Protein AF-A0A9X1LUB6-F1 (afdb_monomer)

Radius of gyration: 16.91 Å; Cα contacts (8 Å, |Δi|>4): 135; chains: 1; bounding box: 41×37×41 Å

pLDDT: mean 83.3, std 15.26, range [40.62, 95.81]

Solvent-accessible surface area (backbone atoms only — not comparable to full-atom values): 6016 Å² total; per-residue (Å²): 137,71,70,56,62,56,62,53,104,82,47,92,85,48,48,86,45,83,43,59,78,36,69,47,73,78,45,77,49,76,46,81,44,75,42,86,49,98,92,43,76,43,78,27,39,39,40,35,44,27,26,36,29,35,102,53,91,52,72,46,79,46,79,44,80,27,44,74,66,59,48,51,53,53,52,50,50,52,52,53,50,32,47,71,73,34,64,68,59,32,48,58,50,50,56,57,57,72,66,60,130

Sequence (101 aa):
MSHIIGGSAFGRGDALIDTTDAVLLDGTSVAVIGALRQEGVETVIALELRGRVNHATERSDVLYLLNGEGAADIISQLLGVAHRANPKFLNELLERIGQLP

Nearest PDB structures (foldseek):
  8p0w-assembly1_G  TM=6.739E-01  e=2.561E-01  Homo sapiens
  8igd-assembly1_A  TM=5.400E-01  e=8.742E-01  Arabidopsis thaliana
  8s9i-assembly1_A  TM=4.446E-01  e=4.872E-01  Tequatrovirus
  4p2i-assembly2_B  TM=5.177E-01  e=1.763E+00  Mus musculus
  4p2j-assembly1_A  TM=4.244E-01  e=2.101E+00  Mus musculus

Foldseek 3Di:
DDWDWPDDPPDDPIDGDDLQFPFDFPDKDKDWDFDDDPVGTDIWIWIWTWGAGHPDPDIDIDIDTGDPVRVVVVVVVVLVSQVVVDPVSSVVVVVVVVPDD

Organism: NCBI:txid2830666

Mean predicted aligned error: 8.38 Å

Structure (mmCIF, N/CA/C/O backbone):
data_AF-A0A9X1LUB6-F1
#
_entry.id   AF-A0A9X1LUB6-F1
#
loop_
_atom_site.group_PDB
_atom_site.id
_atom_site.type_symbol
_atom_site.label_atom_id
_atom_site.label_alt_id
_atom_site.label_comp_id
_atom_site.label_asym_id
_atom_site.label_entity_id
_atom_site.label_seq_id
_atom_site.pdbx_PDB_ins_code
_atom_site.Cartn_x
_atom_site.Cartn_y
_atom_site.Cartn_z
_atom_site.occupancy
_atom_site.B_iso_or_equiv
_atom_site.auth_seq_id
_atom_site.auth_comp_id
_atom_site.auth_asym_id
_atom_site.auth_atom_id
_atom_site.pdbx_PDB_model_num
ATOM 1 N N . MET A 1 1 ? 13.925 -18.780 -12.241 1.00 41.09 1 MET A N 1
ATOM 2 C CA . MET A 1 1 ? 14.536 -17.866 -11.257 1.00 41.09 1 MET A CA 1
ATOM 3 C C . MET A 1 1 ? 14.293 -16.442 -11.720 1.00 41.09 1 MET A C 1
ATOM 5 O O . MET A 1 1 ? 14.981 -15.981 -12.622 1.00 41.09 1 MET A O 1
ATOM 9 N N . SER A 1 2 ? 13.267 -15.783 -11.186 1.00 40.62 2 SER A N 1
ATOM 10 C CA . SER A 1 2 ? 13.057 -14.346 -11.370 1.00 40.62 2 SER A CA 1
ATOM 11 C C . SER A 1 2 ? 13.600 -13.627 -10.138 1.00 40.62 2 SER A C 1
ATOM 13 O O . SER A 1 2 ? 12.983 -13.640 -9.078 1.00 40.62 2 SER A O 1
ATOM 15 N N . HIS A 1 3 ? 14.786 -13.038 -10.266 1.00 44.25 3 HIS A N 1
ATOM 16 C CA . HIS A 1 3 ? 15.330 -12.126 -9.265 1.00 44.25 3 HIS A CA 1
ATOM 17 C C . HIS A 1 3 ? 14.972 -10.708 -9.700 1.00 44.25 3 HIS A C 1
ATOM 19 O O . HIS A 1 3 ? 15.358 -10.291 -10.793 1.00 44.25 3 HIS A O 1
ATOM 25 N N . ILE A 1 4 ? 14.236 -9.967 -8.872 1.00 50.50 4 ILE A N 1
ATOM 26 C CA . ILE A 1 4 ? 14.188 -8.513 -9.021 1.00 50.50 4 ILE A CA 1
ATOM 27 C C . ILE A 1 4 ? 15.416 -7.984 -8.292 1.00 50.50 4 ILE A C 1
ATOM 29 O O . ILE A 1 4 ? 15.532 -8.113 -7.074 1.00 50.50 4 ILE A O 1
ATOM 33 N N . ILE A 1 5 ? 16.352 -7.418 -9.051 1.00 49.84 5 ILE A N 1
ATOM 34 C CA . ILE A 1 5 ? 17.472 -6.684 -8.474 1.00 49.84 5 ILE A CA 1
ATOM 35 C C . ILE A 1 5 ? 16.964 -5.267 -8.215 1.00 49.84 5 ILE A C 1
ATOM 37 O O . ILE A 1 5 ? 16.732 -4.495 -9.146 1.00 49.84 5 ILE A O 1
ATOM 41 N N . GLY A 1 6 ? 16.765 -4.926 -6.944 1.00 48.84 6 GLY A N 1
ATOM 42 C CA . GLY A 1 6 ? 16.701 -3.531 -6.531 1.00 48.84 6 GLY A CA 1
ATOM 43 C C . GLY A 1 6 ? 18.114 -2.959 -6.575 1.00 48.84 6 GLY A C 1
ATOM 44 O O . GLY A 1 6 ? 18.762 -2.915 -5.535 1.00 48.84 6 GLY A O 1
ATOM 45 N N . GLY A 1 7 ? 18.591 -2.613 -7.779 1.00 53.28 7 GLY A N 1
ATOM 46 C CA . GLY A 1 7 ? 19.927 -2.061 -8.030 1.00 53.28 7 GLY A CA 1
ATOM 47 C C . GLY A 1 7 ? 20.760 -2.816 -9.079 1.00 53.28 7 GLY A C 1
ATOM 48 O O . GLY A 1 7 ? 20.245 -3.659 -9.806 1.00 53.28 7 GLY A O 1
ATOM 49 N N . SER A 1 8 ? 22.039 -2.476 -9.232 1.00 49.84 8 SER A N 1
ATOM 50 C CA . SER A 1 8 ? 22.966 -3.068 -10.214 1.00 49.84 8 SER A CA 1
ATOM 51 C C . SER A 1 8 ? 23.967 -4.006 -9.528 1.00 49.84 8 SER A C 1
ATOM 53 O O . SER A 1 8 ? 24.260 -3.857 -8.357 1.00 49.84 8 SER A O 1
ATOM 55 N N . ALA A 1 9 ? 24.627 -4.924 -10.235 1.00 51.84 9 ALA A N 1
ATOM 56 C CA . ALA A 1 9 ? 25.665 -5.768 -9.609 1.00 51.84 9 ALA A CA 1
ATOM 57 C C . ALA A 1 9 ? 26.859 -4.987 -8.985 1.00 51.84 9 ALA A C 1
ATOM 59 O O . ALA A 1 9 ? 27.741 -5.590 -8.377 1.00 51.84 9 ALA A O 1
ATOM 60 N N . PHE A 1 10 ? 26.893 -3.656 -9.132 1.00 53.34 10 PHE A N 1
ATOM 61 C CA . PHE A 1 10 ? 27.948 -2.760 -8.665 1.00 53.34 10 PHE A CA 1
ATOM 62 C C . PHE A 1 10 ? 27.443 -1.623 -7.749 1.00 53.34 10 PHE A C 1
ATOM 64 O O . PHE A 1 10 ? 28.235 -0.751 -7.383 1.00 53.34 10 PHE A O 1
ATOM 71 N N . GLY A 1 11 ? 26.156 -1.587 -7.376 1.00 52.25 11 GLY A N 1
ATOM 72 C CA . GLY A 1 11 ? 25.592 -0.527 -6.535 1.00 52.25 11 GLY A CA 1
ATOM 73 C C . GLY A 1 11 ? 25.790 -0.802 -5.042 1.00 52.25 11 GLY A C 1
ATOM 74 O O . GLY A 1 11 ? 25.435 -1.857 -4.519 1.00 52.25 11 GLY 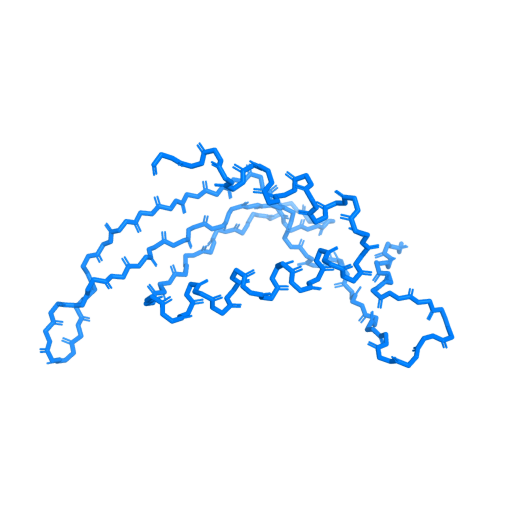A O 1
ATOM 75 N N . ARG A 1 12 ? 26.373 0.157 -4.309 1.00 45.94 12 ARG A N 1
ATOM 76 C CA . ARG A 1 12 ? 26.359 0.108 -2.838 1.00 45.94 12 ARG A CA 1
ATOM 77 C C . ARG A 1 12 ? 24.926 0.344 -2.356 1.00 45.94 12 ARG A C 1
ATOM 79 O O . ARG A 1 12 ? 24.403 1.434 -2.559 1.00 45.94 12 ARG A O 1
ATOM 86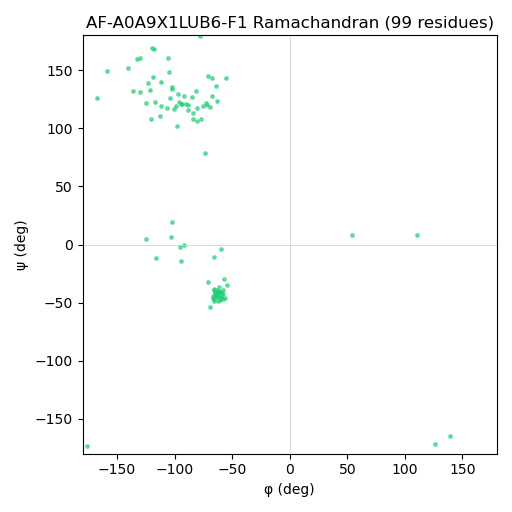 N N . GLY A 1 13 ? 24.352 -0.641 -1.663 1.00 54.28 13 GLY A N 1
ATOM 87 C CA . GLY A 1 13 ? 22.993 -0.571 -1.108 1.00 54.28 13 GLY A CA 1
ATOM 88 C C . GLY A 1 13 ? 21.973 -1.481 -1.794 1.00 54.28 13 GLY A C 1
ATOM 89 O O . GLY A 1 13 ? 20.789 -1.390 -1.479 1.00 54.28 13 GLY A O 1
ATOM 90 N N . ASP A 1 14 ? 22.422 -2.354 -2.694 1.00 54.78 14 ASP A N 1
ATOM 91 C CA . ASP A 1 14 ? 21.521 -3.194 -3.473 1.00 54.78 14 ASP A CA 1
ATOM 92 C C . ASP A 1 14 ? 21.077 -4.424 -2.678 1.00 54.78 14 ASP A C 1
ATOM 94 O O . ASP A 1 14 ? 21.880 -5.114 -2.044 1.00 54.78 14 ASP A O 1
ATOM 98 N N . ALA A 1 15 ? 19.770 -4.680 -2.696 1.00 58.34 15 ALA A N 1
ATOM 99 C CA . ALA A 1 15 ? 19.156 -5.814 -2.024 1.00 58.34 15 ALA A CA 1
ATOM 100 C C . ALA A 1 15 ? 18.796 -6.884 -3.057 1.00 58.34 15 ALA A C 1
ATOM 102 O O . ALA A 1 15 ? 18.082 -6.619 -4.030 1.00 58.34 15 ALA A O 1
ATOM 103 N N . LEU A 1 16 ? 19.265 -8.111 -2.822 1.00 61.03 16 LEU A N 1
ATOM 104 C 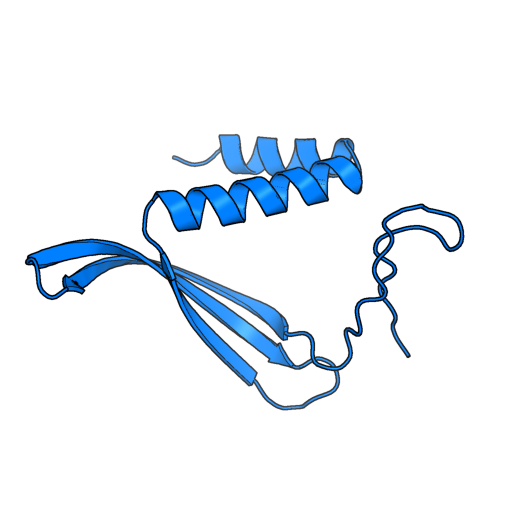CA . LEU A 1 16 ? 18.718 -9.280 -3.496 1.00 61.03 16 LEU A CA 1
ATOM 105 C C . LEU A 1 16 ? 17.394 -9.620 -2.810 1.00 61.03 16 LEU A C 1
ATOM 107 O O . LEU A 1 16 ? 17.387 -10.090 -1.673 1.00 61.03 16 LEU A O 1
ATOM 111 N N . ILE A 1 17 ? 16.284 -9.359 -3.494 1.00 68.81 17 ILE A N 1
ATOM 112 C CA . ILE A 1 17 ? 14.955 -9.723 -3.011 1.00 68.81 17 ILE A CA 1
ATOM 113 C C . ILE A 1 17 ? 14.544 -11.001 -3.734 1.00 68.81 17 ILE A C 1
ATOM 115 O O . ILE A 1 17 ? 14.409 -11.021 -4.962 1.00 68.81 17 ILE A O 1
ATOM 119 N N . ASP A 1 18 ? 14.368 -12.078 -2.972 1.00 74.31 18 ASP A N 1
ATOM 120 C CA . ASP A 1 18 ? 13.714 -13.272 -3.491 1.00 74.31 18 ASP A CA 1
ATOM 121 C C . ASP A 1 18 ? 12.223 -12.975 -3.654 1.00 74.31 18 ASP A C 1
ATOM 123 O O . ASP A 1 18 ? 11.535 -12.601 -2.706 1.00 74.31 18 ASP A O 1
ATOM 127 N N . THR A 1 19 ? 11.743 -13.093 -4.888 1.00 81.56 19 THR A N 1
ATOM 128 C CA . THR A 1 19 ? 10.343 -12.828 -5.235 1.00 81.56 19 THR A CA 1
ATOM 129 C C . THR A 1 19 ? 9.543 -14.107 -5.423 1.00 81.56 19 THR A C 1
ATOM 131 O O . THR A 1 19 ? 8.390 -14.040 -5.848 1.00 81.56 19 THR A O 1
ATOM 134 N N . THR A 1 20 ? 10.140 -15.266 -5.130 1.00 82.06 20 THR A N 1
ATOM 135 C CA . THR A 1 20 ? 9.490 -16.568 -5.291 1.00 82.06 20 THR A CA 1
ATOM 136 C C . THR A 1 20 ? 8.185 -16.614 -4.512 1.00 82.06 20 THR A C 1
ATOM 138 O O . THR A 1 20 ? 7.170 -16.932 -5.111 1.00 82.06 20 THR A O 1
ATOM 141 N N . ASP A 1 21 ? 8.184 -16.149 -3.261 1.00 80.12 21 ASP A N 1
ATOM 142 C CA . ASP A 1 21 ? 6.992 -16.122 -2.400 1.00 80.12 21 ASP A CA 1
ATOM 143 C C . ASP A 1 21 ? 6.360 -14.722 -2.288 1.00 80.12 21 ASP A C 1
ATOM 145 O O . ASP A 1 21 ? 5.613 -14.424 -1.353 1.00 80.12 21 ASP A O 1
ATOM 149 N N . ALA A 1 22 ? 6.665 -13.818 -3.226 1.00 85.31 22 ALA A N 1
ATOM 150 C CA . ALA A 1 22 ? 6.079 -12.482 -3.222 1.00 85.31 22 ALA A CA 1
ATOM 151 C C . ALA A 1 22 ? 4.574 -12.537 -3.518 1.00 85.31 22 ALA A C 1
ATOM 153 O O . ALA A 1 22 ? 4.123 -13.302 -4.369 1.00 85.31 22 ALA A O 1
ATOM 154 N N . VAL A 1 23 ? 3.790 -11.674 -2.871 1.00 86.88 23 VAL A N 1
ATOM 155 C CA . VAL A 1 23 ? 2.367 -11.522 -3.198 1.00 86.88 23 VAL A CA 1
ATOM 156 C C . VAL A 1 23 ? 2.230 -10.625 -4.425 1.00 86.88 23 VAL A C 1
ATOM 158 O O . VAL A 1 23 ? 2.581 -9.446 -4.402 1.00 86.88 23 VAL A O 1
ATOM 161 N N . LEU A 1 24 ? 1.691 -11.189 -5.501 1.00 90.69 24 LEU A N 1
ATOM 162 C CA . LEU A 1 24 ? 1.262 -10.443 -6.674 1.00 90.69 24 LEU A CA 1
ATOM 163 C C . LEU A 1 24 ? -0.114 -9.850 -6.378 1.00 90.69 24 LEU A C 1
ATOM 165 O O . LEU A 1 24 ? -1.105 -10.583 -6.337 1.00 90.69 24 LEU A O 1
ATOM 169 N N . LEU A 1 25 ? -0.149 -8.538 -6.148 1.00 91.38 25 LEU A N 1
ATOM 170 C CA . LEU A 1 25 ? -1.370 -7.807 -5.819 1.00 91.38 25 LEU A CA 1
ATOM 171 C C . LEU A 1 25 ? -2.378 -7.878 -6.973 1.00 91.38 25 LEU A C 1
ATOM 173 O O . LEU A 1 25 ? -2.070 -7.481 -8.098 1.00 91.38 25 LEU A O 1
ATOM 177 N N . ASP A 1 26 ? -3.582 -8.361 -6.678 1.00 92.12 26 ASP A N 1
ATOM 178 C CA . ASP A 1 26 ? -4.733 -8.375 -7.588 1.00 92.12 26 ASP A CA 1
ATOM 179 C C . ASP A 1 26 ? -5.900 -7.513 -7.074 1.00 92.12 26 ASP A C 1
ATOM 181 O O . ASP A 1 26 ? -6.806 -7.181 -7.843 1.00 92.12 26 ASP A O 1
ATOM 185 N N . GLY A 1 27 ? -5.850 -7.074 -5.813 1.00 91.56 27 GLY A N 1
ATOM 186 C CA . GLY A 1 27 ? -6.840 -6.180 -5.234 1.00 91.56 27 GLY A CA 1
ATOM 187 C C . GLY A 1 27 ? -6.337 -5.414 -4.015 1.00 91.56 27 GLY A C 1
ATOM 188 O O . GLY A 1 27 ? -5.541 -5.911 -3.222 1.00 91.56 27 GLY A O 1
ATOM 189 N N . THR A 1 28 ? -6.876 -4.208 -3.844 1.00 94.56 28 THR A N 1
ATOM 190 C CA . THR A 1 28 ? -6.638 -3.362 -2.672 1.00 94.56 28 THR A CA 1
ATOM 191 C C . THR A 1 28 ? -7.958 -2.757 -2.216 1.00 94.56 28 THR A C 1
ATOM 193 O O . THR A 1 28 ? -8.690 -2.200 -3.038 1.00 94.56 28 THR A O 1
ATOM 196 N N . SER A 1 29 ? -8.246 -2.827 -0.918 1.00 95.25 29 SER A N 1
ATOM 197 C CA . SER A 1 29 ? -9.385 -2.144 -0.294 1.00 95.25 29 SER A CA 1
ATOM 198 C C . SER A 1 29 ? -8.880 -1.238 0.825 1.00 95.25 29 SER A C 1
ATOM 200 O O . SER A 1 29 ? -8.004 -1.632 1.592 1.00 95.25 29 SER A O 1
ATOM 202 N N . VAL A 1 30 ? -9.434 -0.030 0.943 1.00 94.19 30 VAL A N 1
ATOM 203 C CA . VAL A 1 30 ? -9.086 0.911 2.019 1.00 94.19 30 VAL A CA 1
ATOM 204 C C . VAL A 1 30 ? -10.360 1.424 2.674 1.00 94.19 30 VAL A C 1
ATOM 206 O O . VAL A 1 30 ? -11.283 1.845 1.979 1.00 94.19 30 VAL A O 1
ATOM 209 N N . ALA A 1 31 ? -10.415 1.398 4.004 1.00 95.62 31 ALA A N 1
ATOM 210 C CA . ALA A 1 31 ? -11.531 1.922 4.782 1.00 95.62 31 ALA A CA 1
ATOM 211 C C . ALA A 1 31 ? -11.042 2.642 6.043 1.00 95.62 31 ALA A C 1
ATOM 213 O O . ALA A 1 31 ? -10.004 2.301 6.602 1.00 95.62 31 ALA A O 1
ATOM 214 N N . VAL A 1 32 ? -11.814 3.618 6.518 1.00 94.81 32 VAL A N 1
ATOM 215 C CA . VAL A 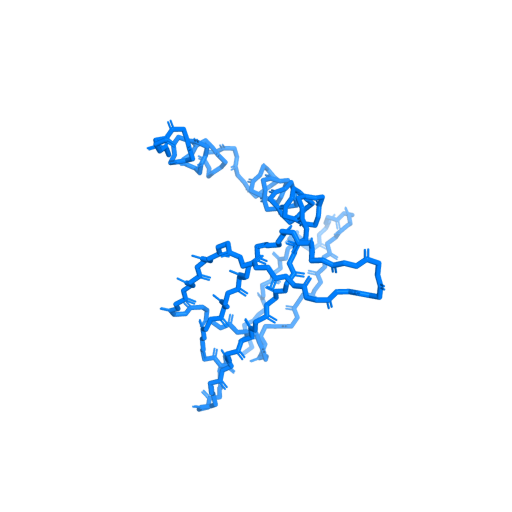1 32 ? -11.622 4.204 7.851 1.00 94.81 32 VAL A CA 1
ATOM 216 C C . VAL A 1 32 ? -12.492 3.430 8.832 1.00 94.81 32 VAL A C 1
ATOM 218 O O . VAL A 1 32 ? -13.690 3.269 8.597 1.00 94.81 32 VAL A O 1
ATOM 221 N N . ILE A 1 33 ? -11.900 2.947 9.922 1.00 94.00 33 ILE A N 1
ATOM 222 C CA . ILE A 1 33 ? -12.608 2.203 10.968 1.00 94.00 33 ILE A CA 1
ATOM 223 C C . ILE A 1 33 ? -12.240 2.730 12.359 1.00 94.00 33 ILE A C 1
ATOM 225 O O . ILE A 1 33 ? -11.198 3.354 12.550 1.00 94.00 33 ILE A O 1
ATOM 229 N N . GLY A 1 34 ? -13.090 2.454 13.347 1.00 92.75 34 GLY A N 1
ATOM 230 C CA . GLY A 1 34 ? -12.743 2.624 14.758 1.00 92.75 34 GLY A CA 1
ATOM 231 C C . GLY A 1 34 ? -12.124 1.342 15.311 1.00 92.75 34 GLY A C 1
ATOM 232 O O . GLY A 1 34 ? -12.771 0.295 15.294 1.00 92.75 34 GLY A O 1
ATOM 233 N N . ALA A 1 35 ? -10.894 1.412 15.812 1.00 87.06 35 ALA A N 1
ATOM 234 C CA . ALA A 1 35 ? -10.231 0.315 16.508 1.00 87.06 35 ALA A CA 1
ATOM 235 C C . ALA A 1 35 ? -10.373 0.482 18.024 1.00 87.06 35 ALA A C 1
ATOM 237 O O . ALA A 1 35 ? -10.072 1.537 18.579 1.00 87.06 35 ALA A O 1
ATOM 238 N N . LEU A 1 36 ? -10.813 -0.577 18.704 1.00 85.94 36 LEU A N 1
ATOM 239 C CA . LEU A 1 36 ? -10.872 -0.607 20.163 1.00 85.94 36 LEU A CA 1
ATOM 240 C C . LEU A 1 36 ? -9.461 -0.799 20.729 1.00 85.94 36 LEU A C 1
ATOM 242 O O . LEU A 1 36 ? -8.822 -1.823 20.486 1.00 85.94 36 LEU A O 1
ATOM 246 N N . ARG A 1 37 ? -8.994 0.171 21.513 1.00 83.00 37 ARG A N 1
ATOM 247 C CA . ARG A 1 37 ? -7.780 0.084 22.331 1.00 83.00 37 ARG A CA 1
ATOM 248 C C . ARG A 1 37 ? -8.134 0.217 23.810 1.00 83.00 37 ARG A C 1
ATOM 250 O O . ARG A 1 37 ? -9.253 0.580 24.161 1.00 83.00 37 ARG A O 1
ATOM 257 N N . GLN A 1 38 ? -7.174 -0.083 24.687 1.00 80.31 38 GLN A N 1
ATOM 258 C CA . GLN A 1 38 ? -7.377 0.003 26.140 1.00 80.31 38 GLN A CA 1
ATOM 259 C C . GLN A 1 38 ? -7.819 1.405 26.603 1.00 80.31 38 GLN A C 1
ATOM 261 O O . GLN A 1 38 ? -8.555 1.512 27.578 1.00 80.31 38 GLN A O 1
ATOM 266 N N . GLU A 1 39 ? -7.416 2.458 25.887 1.00 81.75 39 GLU A N 1
ATOM 267 C CA . GLU A 1 39 ? -7.695 3.863 26.222 1.00 81.75 39 GLU A CA 1
ATOM 268 C C . GLU A 1 39 ? -8.937 4.445 25.514 1.00 81.75 39 GLU A C 1
ATOM 270 O O . GLU A 1 39 ? -9.301 5.593 25.759 1.00 81.75 39 GLU A O 1
ATOM 275 N N . GLY A 1 40 ? -9.612 3.674 24.651 1.00 86.62 40 GLY A N 1
ATOM 276 C CA . GLY A 1 40 ? -10.794 4.126 23.908 1.00 86.62 40 GLY A CA 1
ATOM 277 C C . GLY A 1 40 ? -10.835 3.657 22.452 1.00 86.62 40 GLY A C 1
ATOM 278 O O . GLY A 1 40 ? -10.120 2.738 22.053 1.00 86.62 40 GLY A O 1
ATOM 279 N N . VAL A 1 41 ? -11.707 4.280 21.652 1.00 85.50 41 VAL A N 1
ATOM 280 C CA . VAL A 1 41 ? -11.791 4.039 20.202 1.00 85.50 41 VAL A CA 1
ATOM 281 C C . VAL A 1 41 ? -10.831 4.983 19.486 1.00 85.50 41 VAL A C 1
ATOM 283 O O . VAL A 1 41 ? -10.988 6.199 19.566 1.00 85.50 41 VAL A O 1
ATOM 286 N N . GLU A 1 42 ? -9.868 4.424 18.760 1.00 89.31 42 GLU A N 1
ATOM 287 C CA . GLU A 1 42 ? -8.952 5.173 17.900 1.00 89.31 42 GLU A CA 1
ATOM 288 C C . GLU A 1 42 ? -9.382 5.035 16.436 1.00 89.31 42 GLU A C 1
ATOM 290 O O . GLU A 1 42 ? -9.673 3.935 15.961 1.00 89.31 42 GLU A O 1
ATOM 295 N N . THR A 1 43 ? -9.418 6.148 15.705 1.00 92.12 43 THR A N 1
ATOM 296 C CA . THR A 1 43 ? -9.648 6.132 14.257 1.00 92.12 43 THR A CA 1
ATOM 297 C C . THR A 1 43 ? -8.406 5.602 13.552 1.00 92.12 43 THR A C 1
ATOM 299 O O . THR A 1 43 ? -7.331 6.189 13.661 1.00 92.12 43 THR A O 1
ATOM 302 N N . VAL A 1 44 ? -8.560 4.524 12.789 1.00 95.06 44 VAL A N 1
ATOM 303 C CA . VAL A 1 44 ? -7.477 3.903 12.019 1.00 95.06 44 VAL A CA 1
ATOM 304 C C . VAL A 1 44 ? -7.899 3.672 10.570 1.00 95.06 44 VAL A C 1
ATOM 306 O O . VAL A 1 44 ? -9.082 3.626 10.230 1.00 95.06 44 VAL A O 1
ATOM 309 N N . ILE A 1 45 ? -6.906 3.507 9.709 1.00 95.81 45 ILE A N 1
ATOM 310 C CA . ILE A 1 45 ? -7.047 3.093 8.320 1.00 95.81 45 ILE A CA 1
ATOM 311 C C . ILE A 1 45 ? -6.888 1.573 8.266 1.00 95.81 45 ILE A C 1
ATOM 313 O O . ILE A 1 45 ? -5.857 1.026 8.653 1.00 95.81 45 ILE A O 1
ATOM 317 N N . ALA A 1 46 ? -7.913 0.895 7.771 1.00 95.50 46 ALA A N 1
ATOM 318 C CA . ALA A 1 46 ? -7.874 -0.502 7.377 1.00 95.50 46 ALA A CA 1
ATOM 319 C C . ALA A 1 46 ? -7.425 -0.591 5.913 1.00 95.50 46 ALA A C 1
ATOM 321 O O . ALA A 1 46 ? -8.131 -0.116 5.024 1.00 95.50 46 ALA A O 1
ATOM 322 N N . LEU A 1 47 ? -6.261 -1.193 5.671 1.00 95.44 47 LEU A N 1
ATOM 323 C CA . LEU A 1 47 ? -5.709 -1.465 4.345 1.00 95.44 47 LEU A CA 1
ATOM 324 C C . LEU A 1 47 ? -5.698 -2.976 4.114 1.00 95.44 47 LEU A C 1
ATOM 326 O O . LEU A 1 47 ? -4.921 -3.700 4.730 1.00 95.44 4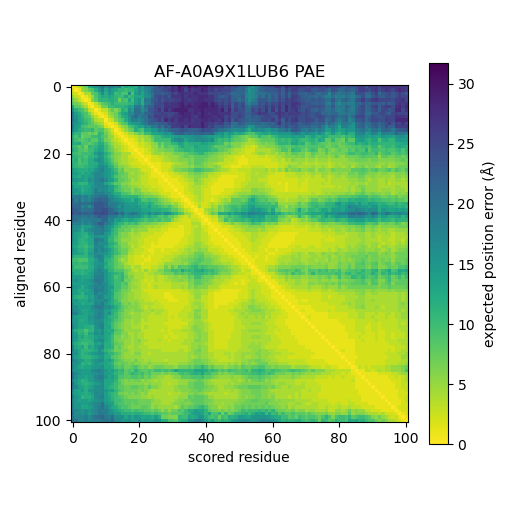7 LEU A O 1
ATOM 330 N N . GLU A 1 48 ? -6.550 -3.444 3.215 1.00 95.81 48 GLU A N 1
ATOM 331 C CA . GLU A 1 48 ? -6.577 -4.829 2.765 1.00 95.81 48 GLU A CA 1
ATOM 332 C C . GLU A 1 48 ? -5.778 -4.947 1.464 1.00 95.81 48 GLU A C 1
ATOM 334 O O . GLU A 1 48 ? -6.087 -4.278 0.475 1.00 95.81 48 GLU A O 1
ATOM 339 N N . LEU A 1 49 ? -4.764 -5.809 1.467 1.00 94.00 49 LEU A N 1
ATOM 340 C CA . LEU A 1 49 ? -3.976 -6.174 0.297 1.00 94.00 49 LEU A CA 1
ATOM 341 C C . LEU A 1 49 ? -4.264 -7.630 -0.048 1.00 94.00 49 LEU A C 1
ATOM 343 O O . LEU A 1 49 ? -4.014 -8.521 0.765 1.00 94.00 49 LEU A O 1
ATOM 347 N N . ARG A 1 50 ? -4.789 -7.856 -1.252 1.00 95.00 50 ARG A N 1
ATOM 348 C CA . ARG A 1 50 ? -5.167 -9.175 -1.754 1.00 95.00 50 ARG A CA 1
ATOM 349 C C . ARG A 1 50 ? -4.384 -9.528 -2.998 1.00 95.00 50 ARG A C 1
ATOM 351 O O . ARG A 1 50 ? -4.055 -8.663 -3.818 1.00 95.00 50 ARG A O 1
ATOM 358 N N . GLY A 1 51 ? -4.050 -10.803 -3.109 1.00 94.19 51 GLY A N 1
ATOM 359 C CA . GLY A 1 51 ? -3.242 -11.279 -4.208 1.00 94.19 51 GLY A CA 1
ATOM 360 C C . GLY A 1 51 ? -3.041 -12.778 -4.231 1.00 94.19 51 GLY A C 1
ATOM 361 O O . GLY A 1 51 ? -3.587 -13.551 -3.442 1.00 94.19 51 GLY A O 1
ATOM 362 N N . ARG A 1 52 ? -2.186 -13.188 -5.158 1.00 93.56 52 ARG A N 1
ATOM 363 C CA . ARG A 1 52 ? -1.712 -14.564 -5.289 1.00 93.56 52 ARG A CA 1
ATOM 364 C C . ARG A 1 52 ? -0.234 -14.627 -4.941 1.00 93.56 52 ARG A C 1
ATOM 366 O O . ARG A 1 52 ? 0.526 -13.754 -5.358 1.00 93.56 52 ARG A O 1
ATOM 373 N N . VAL A 1 53 ? 0.177 -15.668 -4.227 1.00 89.44 53 VAL A N 1
ATOM 374 C CA . VAL A 1 53 ? 1.599 -15.934 -3.991 1.00 89.44 53 VAL A CA 1
ATOM 375 C C . VAL A 1 53 ? 2.245 -16.307 -5.323 1.00 89.44 53 VAL A C 1
ATOM 377 O O . VAL A 1 53 ? 1.738 -17.148 -6.070 1.00 89.44 53 VAL A O 1
ATOM 380 N N . ASN A 1 54 ? 3.328 -15.624 -5.671 1.00 87.94 54 ASN A N 1
ATOM 381 C CA . ASN A 1 54 ? 4.045 -15.868 -6.908 1.00 87.94 54 ASN A CA 1
ATOM 382 C C . ASN A 1 54 ? 4.459 -17.348 -6.991 1.00 87.94 54 ASN A C 1
ATOM 384 O O . ASN A 1 54 ? 4.719 -17.994 -5.986 1.00 87.94 54 ASN A O 1
ATOM 388 N N . HIS A 1 55 ? 4.424 -17.922 -8.193 1.00 86.94 55 HIS A N 1
ATOM 389 C CA . HIS A 1 55 ? 4.687 -19.350 -8.433 1.00 86.94 55 HIS A CA 1
ATOM 390 C C . HIS A 1 55 ? 3.853 -20.371 -7.626 1.00 86.94 55 HIS A C 1
ATOM 392 O O . HIS A 1 55 ? 4.098 -21.570 -7.762 1.00 86.94 55 HIS A O 1
ATOM 398 N N . ALA A 1 56 ? 2.835 -19.938 -6.880 1.00 87.75 56 ALA A N 1
ATOM 399 C CA . ALA A 1 56 ? 1.958 -20.796 -6.097 1.00 87.75 56 ALA A CA 1
ATOM 400 C C . ALA A 1 56 ? 0.492 -20.663 -6.552 1.00 87.75 56 ALA A C 1
ATOM 402 O O . ALA A 1 56 ? 0.126 -19.803 -7.363 1.00 87.75 56 ALA A O 1
ATOM 403 N N . THR A 1 57 ? -0.364 -21.556 -6.059 1.00 87.31 57 THR A N 1
ATOM 404 C CA . THR A 1 57 ? -1.819 -21.511 -6.314 1.00 87.31 57 THR A CA 1
ATOM 405 C C . THR A 1 57 ? -2.583 -20.776 -5.216 1.00 87.31 57 THR A C 1
ATOM 407 O O . THR A 1 57 ? -3.741 -20.400 -5.393 1.00 87.31 57 THR A O 1
ATOM 410 N N . GLU A 1 58 ? -1.913 -20.556 -4.095 1.00 90.62 58 GLU A N 1
ATOM 411 C CA . GLU A 1 58 ? -2.400 -19.957 -2.875 1.00 90.62 58 GLU A CA 1
ATOM 412 C C . GLU A 1 58 ? -2.652 -18.460 -3.047 1.00 90.62 58 GLU A C 1
ATOM 414 O O . GLU A 1 58 ? -1.927 -17.736 -3.740 1.00 90.62 58 GLU A O 1
ATOM 419 N N . ARG A 1 59 ? -3.693 -17.988 -2.363 1.00 91.00 59 ARG A N 1
ATOM 420 C CA . ARG A 1 59 ? -4.015 -16.570 -2.244 1.00 91.00 59 ARG A CA 1
ATOM 421 C C . ARG A 1 59 ? -3.651 -16.053 -0.866 1.00 91.00 59 ARG A C 1
ATOM 423 O O . ARG A 1 59 ? -3.699 -16.797 0.111 1.00 91.00 59 ARG A O 1
ATOM 430 N N . SER A 1 60 ? -3.282 -14.781 -0.823 1.00 90.94 60 SER A N 1
ATOM 431 C CA . SER A 1 60 ? -2.950 -14.066 0.399 1.00 90.94 60 SER A CA 1
ATOM 432 C C . SER A 1 60 ? -3.821 -12.826 0.489 1.00 90.94 60 SER A C 1
ATOM 434 O O . SER A 1 60 ? -3.773 -11.981 -0.404 1.00 90.94 60 SER A O 1
ATOM 436 N N . ASP A 1 61 ? -4.582 -12.745 1.575 1.00 94.00 61 ASP A N 1
ATOM 437 C CA . ASP A 1 61 ? -5.413 -11.602 1.923 1.00 94.00 61 ASP A CA 1
ATOM 438 C C . ASP A 1 61 ? -4.933 -11.088 3.281 1.00 94.00 61 ASP A C 1
ATOM 440 O O . ASP A 1 61 ? -5.111 -11.744 4.311 1.00 94.00 61 ASP A O 1
ATOM 444 N N . VAL A 1 62 ? -4.266 -9.934 3.283 1.00 92.62 62 VAL A N 1
ATOM 445 C CA . VAL A 1 62 ? -3.653 -9.364 4.487 1.00 92.62 62 VAL A CA 1
ATOM 446 C C . VAL A 1 62 ? -4.306 -8.031 4.817 1.00 92.62 62 VAL A C 1
ATOM 448 O O . VAL A 1 62 ? -4.297 -7.103 4.009 1.00 92.62 62 VAL A O 1
ATOM 451 N N . LEU A 1 63 ? -4.852 -7.937 6.030 1.00 94.06 63 LEU A N 1
ATOM 452 C CA . LEU A 1 63 ? -5.415 -6.709 6.578 1.00 94.06 63 LEU A CA 1
ATOM 453 C C . LEU A 1 63 ? -4.405 -6.028 7.504 1.00 94.06 63 LEU A C 1
ATOM 455 O O . LEU A 1 63 ? -4.029 -6.573 8.542 1.00 94.06 63 LEU A O 1
ATOM 459 N N . TYR A 1 64 ? -4.026 -4.806 7.154 1.00 93.69 64 TYR A N 1
ATOM 460 C CA . TYR A 1 64 ? -3.212 -3.919 7.973 1.00 93.69 64 TYR A CA 1
ATOM 461 C C . TYR A 1 64 ? -4.093 -2.859 8.628 1.00 93.69 64 TYR A C 1
ATOM 463 O O . TYR A 1 64 ? -4.937 -2.249 7.973 1.00 93.69 64 TYR A O 1
ATOM 471 N N . LEU A 1 65 ? -3.870 -2.617 9.920 1.00 94.00 65 LEU A N 1
ATOM 472 C CA . LEU A 1 65 ? -4.475 -1.508 10.652 1.00 94.00 65 LEU A CA 1
ATOM 473 C C . LEU A 1 65 ? -3.403 -0.452 10.907 1.00 94.00 65 LEU A C 1
ATOM 475 O O . LEU A 1 65 ? -2.407 -0.724 11.576 1.00 94.00 65 LEU A O 1
ATOM 479 N N . LEU A 1 66 ? -3.607 0.739 10.358 1.00 93.75 66 LEU A N 1
ATOM 480 C CA . LEU A 1 66 ? -2.635 1.824 10.354 1.00 93.75 66 LEU A CA 1
ATOM 481 C C . LEU A 1 66 ? -3.237 3.047 11.039 1.00 93.75 66 LEU A C 1
ATOM 483 O O . LEU A 1 66 ? -4.356 3.447 10.731 1.00 93.75 66 LEU A O 1
ATOM 487 N N . ASN A 1 67 ? -2.493 3.680 11.937 1.00 92.44 67 ASN A N 1
ATOM 488 C CA . ASN A 1 67 ? -2.795 5.057 12.319 1.00 92.44 67 ASN A CA 1
ATOM 489 C C . ASN A 1 67 ? -2.280 6.023 11.227 1.00 92.44 67 ASN A C 1
ATOM 491 O O . ASN A 1 67 ? -1.707 5.599 10.218 1.00 92.44 67 ASN A O 1
ATOM 495 N N . GLY A 1 68 ? -2.487 7.330 11.417 1.00 90.25 68 GLY A N 1
ATOM 496 C CA . GLY A 1 68 ? -2.043 8.343 10.450 1.00 90.25 68 GLY A CA 1
ATOM 497 C C . GLY A 1 68 ? -0.533 8.311 10.180 1.00 90.25 68 GLY A C 1
ATOM 498 O O . GLY A 1 68 ? -0.117 8.424 9.029 1.00 90.25 68 GLY A O 1
ATOM 499 N N . GLU A 1 69 ? 0.277 8.087 11.218 1.00 92.38 69 GLU A N 1
ATOM 500 C CA . GLU A 1 69 ? 1.738 7.984 11.103 1.00 92.38 69 GLU A CA 1
ATOM 501 C C . GLU A 1 69 ? 2.160 6.757 10.287 1.00 92.38 69 GLU A C 1
ATOM 503 O O . GLU A 1 69 ? 2.904 6.888 9.319 1.00 92.38 69 GLU A O 1
ATOM 508 N N . GLY A 1 70 ? 1.616 5.576 10.593 1.00 90.50 70 GLY A N 1
ATOM 509 C CA . GLY A 1 70 ? 1.9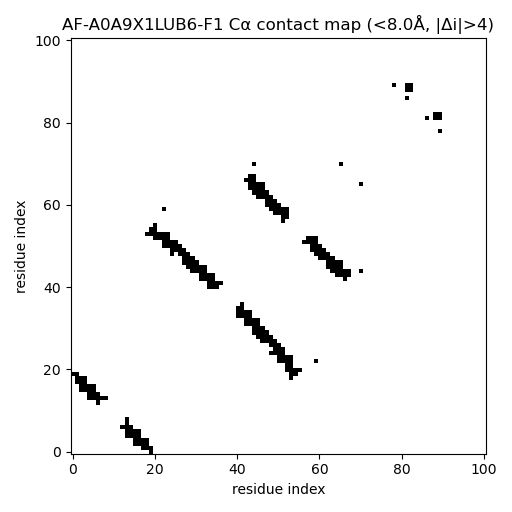31 4.349 9.861 1.00 90.50 70 GLY A CA 1
ATOM 510 C C . GLY A 1 70 ? 1.545 4.424 8.381 1.00 90.50 70 GLY A C 1
ATOM 511 O O . GLY A 1 70 ? 2.271 3.927 7.520 1.00 90.50 70 GLY A O 1
ATOM 512 N N . ALA A 1 71 ? 0.432 5.089 8.061 1.00 92.00 71 ALA A N 1
ATOM 513 C CA . ALA A 1 71 ? 0.056 5.346 6.674 1.00 92.00 71 ALA A CA 1
ATOM 514 C C . ALA A 1 71 ? 1.043 6.299 5.976 1.00 92.00 71 ALA A C 1
ATOM 516 O O . ALA A 1 71 ? 1.462 6.030 4.847 1.00 92.00 71 ALA A O 1
ATOM 517 N N . ALA A 1 72 ? 1.452 7.381 6.646 1.00 92.31 72 ALA A N 1
ATOM 518 C CA . ALA A 1 72 ? 2.420 8.337 6.113 1.00 92.31 72 ALA A CA 1
ATOM 519 C C . ALA A 1 72 ? 3.797 7.699 5.862 1.00 92.31 72 ALA A C 1
ATOM 521 O O . ALA A 1 72 ? 4.417 7.969 4.828 1.00 92.31 72 ALA A O 1
ATOM 522 N N . ASP A 1 73 ? 4.247 6.811 6.748 1.00 94.69 73 ASP A N 1
ATOM 523 C CA . ASP A 1 73 ? 5.514 6.087 6.610 1.00 94.69 73 ASP A CA 1
ATOM 524 C C . ASP A 1 73 ? 5.522 5.177 5.379 1.00 94.69 73 ASP A C 1
ATOM 526 O O . ASP A 1 73 ? 6.480 5.187 4.600 1.00 94.69 73 ASP A O 1
ATOM 530 N N . ILE A 1 74 ? 4.443 4.420 5.157 1.00 91.38 74 ILE A N 1
ATOM 531 C CA . ILE A 1 74 ? 4.312 3.548 3.980 1.00 91.38 74 ILE A CA 1
ATOM 532 C C . ILE A 1 74 ? 4.337 4.384 2.697 1.00 91.38 74 ILE A C 1
ATOM 534 O O . ILE A 1 74 ? 5.104 4.085 1.780 1.00 91.38 74 ILE A O 1
ATOM 538 N N . ILE A 1 75 ? 3.544 5.457 2.636 1.00 91.62 75 ILE A N 1
ATOM 539 C CA . ILE A 1 75 ? 3.490 6.344 1.465 1.00 91.62 75 ILE A CA 1
ATOM 540 C C . ILE A 1 75 ? 4.870 6.949 1.185 1.00 91.62 75 ILE A C 1
ATOM 542 O O . ILE A 1 75 ? 5.336 6.928 0.044 1.00 91.62 75 ILE A O 1
ATOM 546 N N . SER A 1 76 ? 5.561 7.429 2.219 1.00 91.62 76 SER A N 1
ATOM 547 C CA . SER A 1 76 ? 6.893 8.028 2.090 1.00 91.62 76 SER A CA 1
ATOM 548 C C . SER A 1 76 ? 7.918 7.036 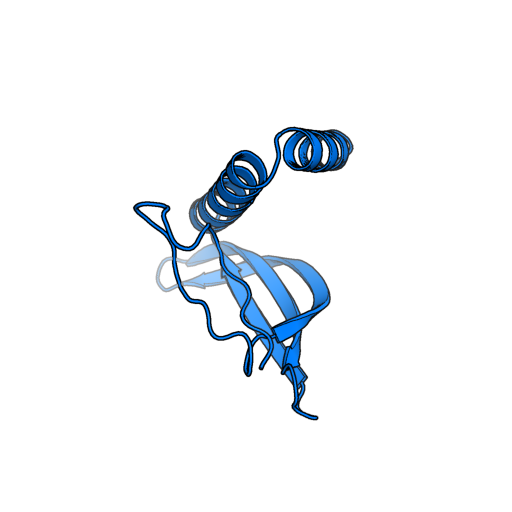1.544 1.00 91.62 76 SER A C 1
ATOM 550 O O . SER A 1 76 ? 8.715 7.384 0.669 1.00 91.62 76 SER A O 1
ATOM 552 N N . GLN A 1 77 ? 7.879 5.780 1.996 1.00 89.88 77 GLN A N 1
ATOM 553 C CA . GLN A 1 77 ? 8.750 4.728 1.472 1.00 89.88 77 GLN A CA 1
ATOM 554 C C . GLN A 1 77 ? 8.451 4.410 0.002 1.00 89.88 77 GLN A C 1
ATOM 556 O O . GLN A 1 77 ? 9.390 4.304 -0.792 1.00 89.88 77 GLN A O 1
ATOM 561 N N . LEU A 1 78 ? 7.174 4.323 -0.385 1.00 90.62 78 LEU A N 1
ATOM 562 C CA . LEU A 1 78 ? 6.768 4.093 -1.776 1.00 90.62 78 LEU A CA 1
ATOM 563 C C . LEU A 1 78 ? 7.254 5.215 -2.700 1.00 90.62 78 LEU A C 1
ATOM 565 O O . LEU A 1 78 ? 7.872 4.939 -3.730 1.00 90.62 78 LEU A O 1
ATOM 569 N N . LEU A 1 79 ? 7.047 6.477 -2.311 1.00 90.44 79 LEU A N 1
ATOM 570 C CA . LEU A 1 79 ? 7.538 7.636 -3.061 1.00 90.44 79 LEU A CA 1
ATOM 571 C C . LEU A 1 79 ? 9.069 7.653 -3.134 1.00 90.44 79 LEU A C 1
ATOM 573 O O . LEU A 1 79 ? 9.639 7.908 -4.195 1.00 90.44 79 LEU A O 1
ATOM 577 N N . GLY A 1 80 ? 9.748 7.324 -2.034 1.00 87.38 80 GLY A N 1
ATOM 578 C CA . GLY A 1 80 ? 11.205 7.231 -1.988 1.00 87.38 80 GLY A CA 1
ATOM 579 C C . GLY A 1 80 ? 11.765 6.164 -2.933 1.00 87.38 80 GLY A C 1
ATOM 580 O O . GLY A 1 80 ? 12.769 6.404 -3.605 1.00 87.38 80 GLY A O 1
ATOM 581 N N . VAL A 1 81 ? 11.119 4.997 -3.025 1.00 86.06 81 VAL A N 1
ATOM 582 C CA . VAL A 1 81 ? 11.481 3.945 -3.992 1.00 86.06 81 VAL A CA 1
ATOM 583 C C . VAL A 1 81 ? 11.204 4.407 -5.420 1.00 86.06 81 VAL A C 1
ATOM 585 O O . VAL A 1 81 ? 12.084 4.275 -6.268 1.00 86.06 81 VAL A O 1
ATOM 588 N N . ALA A 1 82 ? 10.036 4.998 -5.688 1.00 87.00 82 ALA A N 1
ATOM 589 C CA . ALA A 1 82 ? 9.682 5.510 -7.011 1.00 87.00 82 ALA A CA 1
ATOM 590 C C . ALA A 1 82 ? 10.693 6.556 -7.509 1.00 87.00 82 ALA A C 1
ATOM 592 O O . ALA A 1 82 ? 11.144 6.486 -8.653 1.00 87.00 82 ALA A O 1
ATOM 593 N N . HIS A 1 83 ? 11.116 7.465 -6.623 1.00 85.56 83 HIS A N 1
ATOM 594 C CA . HIS A 1 83 ? 12.144 8.464 -6.904 1.00 85.56 83 HIS A CA 1
ATOM 595 C C . HIS A 1 83 ? 13.471 7.832 -7.339 1.00 85.56 83 HIS A C 1
ATOM 597 O O . HIS A 1 83 ? 14.056 8.252 -8.336 1.00 85.56 83 HIS A O 1
ATOM 603 N N . ARG A 1 84 ? 13.935 6.808 -6.610 1.00 85.56 84 ARG A N 1
ATOM 604 C CA . ARG A 1 84 ? 15.187 6.101 -6.922 1.00 85.56 84 ARG A CA 1
ATOM 605 C C . ARG A 1 84 ? 15.087 5.243 -8.179 1.00 85.56 84 ARG A C 1
ATOM 607 O O . ARG A 1 84 ? 16.086 5.086 -8.870 1.00 85.56 84 ARG A O 1
ATOM 614 N N . ALA A 1 85 ? 13.911 4.684 -8.460 1.00 82.19 85 ALA A N 1
ATOM 615 C CA . ALA A 1 85 ? 13.694 3.834 -9.622 1.00 82.19 85 ALA A CA 1
ATOM 616 C C . ALA A 1 85 ? 13.762 4.637 -10.927 1.00 82.19 85 ALA A C 1
ATOM 618 O O . ALA A 1 85 ? 14.506 4.274 -11.837 1.00 82.19 85 ALA A O 1
ATOM 619 N N . ASN A 1 86 ? 12.977 5.715 -11.032 1.00 84.12 86 ASN A N 1
ATOM 620 C CA . ASN A 1 86 ? 12.952 6.588 -12.205 1.00 84.12 86 ASN A CA 1
ATOM 621 C C . ASN A 1 86 ? 12.186 7.894 -11.896 1.00 84.12 86 ASN A C 1
ATOM 623 O O . ASN A 1 86 ? 11.003 7.823 -11.554 1.00 84.12 86 ASN A O 1
ATOM 627 N N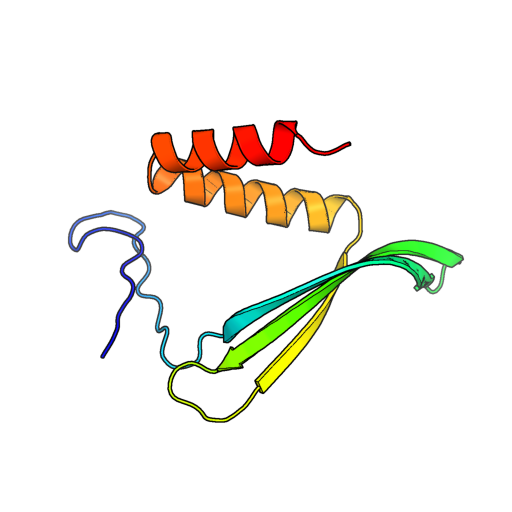 . PRO A 1 87 ? 12.770 9.089 -12.120 1.00 87.44 87 PRO A N 1
ATOM 628 C CA . PRO A 1 87 ? 12.068 10.364 -11.946 1.00 87.44 87 PRO A CA 1
ATOM 629 C C . PRO A 1 87 ? 10.753 10.482 -12.731 1.00 87.44 87 PRO A C 1
ATOM 631 O O . PRO A 1 87 ? 9.795 11.071 -12.236 1.00 87.44 87 PRO A O 1
ATOM 634 N N . LYS A 1 88 ? 10.670 9.893 -13.932 1.00 91.75 88 LYS A N 1
ATOM 635 C CA . LYS A 1 88 ? 9.429 9.872 -14.722 1.00 91.75 88 LYS A CA 1
ATOM 636 C C . LYS A 1 88 ? 8.319 9.099 -14.004 1.00 91.75 88 LYS A C 1
ATOM 638 O O . LYS A 1 88 ? 7.197 9.583 -13.933 1.00 91.75 88 LYS A O 1
ATOM 643 N N . PHE A 1 89 ? 8.655 7.939 -13.442 1.00 89.44 89 PHE A N 1
ATOM 644 C CA . PHE A 1 89 ? 7.704 7.093 -12.722 1.00 89.44 89 PHE A CA 1
ATOM 645 C C . PHE A 1 89 ? 7.170 7.788 -11.463 1.00 89.44 89 PHE A C 1
ATOM 647 O O . PHE A 1 89 ? 5.972 7.751 -11.195 1.00 89.44 89 PHE A O 1
ATOM 654 N N . LEU A 1 90 ? 8.040 8.487 -10.725 1.00 91.88 90 LEU A N 1
ATOM 655 C CA . LEU A 1 90 ? 7.610 9.309 -9.594 1.00 91.88 90 LEU A CA 1
ATOM 656 C C . LEU A 1 90 ? 6.617 10.399 -10.023 1.00 91.88 90 LEU A C 1
ATOM 658 O O . LEU A 1 90 ? 5.603 10.581 -9.358 1.00 91.88 90 LEU A O 1
ATOM 662 N N . ASN A 1 91 ? 6.893 11.116 -11.114 1.00 93.06 91 ASN A N 1
ATOM 663 C CA . ASN A 1 91 ? 6.014 12.189 -11.581 1.00 93.06 91 ASN A CA 1
ATOM 664 C C . ASN A 1 91 ? 4.632 11.665 -11.985 1.00 93.06 91 ASN A C 1
ATOM 666 O O . ASN A 1 91 ? 3.632 12.253 -11.589 1.00 93.06 91 ASN A O 1
ATOM 670 N N . GLU A 1 92 ? 4.574 10.544 -12.706 1.00 92.81 92 GLU A N 1
ATOM 671 C CA . GLU A 1 92 ? 3.312 9.887 -13.074 1.00 92.81 92 GLU A CA 1
ATOM 672 C C . GLU A 1 92 ? 2.509 9.471 -11.829 1.00 92.81 92 GLU A C 1
ATOM 674 O O . GLU A 1 92 ? 1.293 9.664 -11.764 1.00 92.81 92 GLU A O 1
ATOM 679 N N . LEU A 1 93 ? 3.191 8.951 -10.802 1.00 92.12 93 LEU A N 1
ATOM 680 C CA . LEU A 1 93 ? 2.568 8.592 -9.530 1.00 92.12 93 LEU A CA 1
ATOM 681 C C . LEU A 1 93 ? 2.031 9.825 -8.785 1.00 92.12 93 LEU A C 1
ATOM 683 O O . LEU A 1 93 ? 0.896 9.811 -8.313 1.00 92.12 93 LEU A O 1
ATOM 687 N N . LEU A 1 94 ? 2.825 10.895 -8.690 1.00 93.62 94 LEU A N 1
ATOM 688 C CA . LEU A 1 94 ? 2.429 12.137 -8.020 1.00 93.62 94 LEU A CA 1
ATOM 689 C C . LEU A 1 94 ? 1.281 12.843 -8.744 1.00 93.62 94 LEU A C 1
ATOM 691 O O . LEU A 1 94 ? 0.374 13.342 -8.084 1.00 93.62 94 LEU A O 1
ATOM 695 N N . GLU A 1 95 ? 1.279 12.851 -10.076 1.00 94.44 95 GLU A N 1
ATOM 696 C CA . GLU A 1 95 ? 0.171 13.384 -10.873 1.00 94.44 95 GLU A CA 1
ATOM 697 C C . GLU A 1 95 ? -1.126 12.631 -10.568 1.00 94.44 95 GLU A C 1
ATOM 699 O O . GLU A 1 95 ? -2.172 13.246 -10.363 1.00 94.44 95 GLU A O 1
ATOM 704 N N . ARG A 1 96 ? -1.053 11.300 -10.451 1.00 90.00 96 ARG A N 1
ATOM 705 C CA . ARG A 1 96 ? -2.210 10.483 -10.083 1.00 90.00 96 ARG A CA 1
ATOM 706 C C . ARG A 1 96 ? -2.704 10.771 -8.666 1.00 90.00 96 ARG A C 1
ATOM 708 O O . ARG A 1 96 ? -3.912 10.829 -8.455 1.00 90.00 96 ARG A O 1
ATOM 715 N N . ILE A 1 97 ? -1.793 10.962 -7.713 1.00 90.69 97 ILE A N 1
ATOM 716 C CA . ILE A 1 97 ? -2.125 11.338 -6.329 1.00 90.69 97 ILE A CA 1
ATOM 717 C C . ILE A 1 97 ? -2.747 12.741 -6.279 1.00 90.69 97 ILE A C 1
ATOM 719 O O . ILE A 1 97 ? -3.702 12.959 -5.545 1.00 90.69 97 ILE A O 1
ATOM 723 N N . GLY A 1 98 ? -2.264 13.687 -7.087 1.00 88.88 98 GLY A N 1
ATOM 724 C CA . GLY A 1 98 ? -2.797 15.052 -7.153 1.00 88.88 98 GLY A CA 1
ATOM 725 C C . GLY A 1 98 ? -4.230 15.156 -7.691 1.00 88.88 98 GLY A C 1
ATOM 726 O O . GLY A 1 98 ? -4.835 16.218 -7.595 1.00 88.88 98 GLY A O 1
ATOM 727 N N . GLN A 1 99 ? -4.776 14.069 -8.243 1.00 89.94 99 GLN A N 1
ATOM 728 C CA . GLN A 1 99 ? -6.169 13.962 -8.691 1.00 89.94 99 GLN A CA 1
ATOM 729 C C . GLN A 1 99 ? -7.109 13.411 -7.608 1.00 89.94 99 GLN A C 1
ATOM 731 O O . GLN A 1 99 ? -8.297 13.222 -7.880 1.00 89.94 99 GLN A O 1
ATOM 736 N N . LEU A 1 100 ? -6.593 13.090 -6.416 1.00 78.69 100 LEU A N 1
ATOM 737 C CA . LEU A 1 100 ? -7.428 12.634 -5.310 1.00 78.69 100 LEU A CA 1
ATOM 738 C C . LEU A 1 100 ? -8.385 13.765 -4.876 1.00 78.69 100 LEU A C 1
ATOM 740 O O . LEU A 1 100 ? -7.956 14.920 -4.826 1.00 78.69 100 LEU A O 1
ATOM 744 N N . PRO A 1 101 ? -9.669 13.445 -4.624 1.00 64.62 101 PRO A N 1
ATOM 745 C CA . PRO A 1 101 ? -10.684 14.418 -4.223 1.00 64.62 101 PRO A CA 1
ATOM 746 C C . PRO A 1 101 ? -10.438 15.021 -2.836 1.00 64.62 101 PRO A C 1
ATOM 748 O O . PRO A 1 101 ? -9.782 14.358 -1.999 1.00 64.62 101 PRO A O 1
#

Secondary structure (DS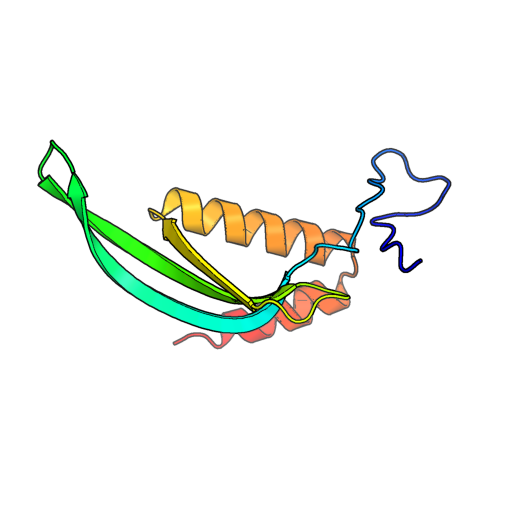SP, 8-state):
--EEEES-TT-TT-EEEE-TT-EEEEEEEEEEEEEEETTEEEEEEEEEEEEEETTSS-EEEEEEEE-HHHHHHHHHHHHHHHHHH-HHHHHHHHHHHTT--